Protein AF-A0A3P8KY36-F1 (afdb_monomer)

Nearest PDB structures (foldseek):
  1on0-assembly1_B  TM=7.786E-01  e=3.528E-02  Bacillus subtilis
  3tet-assembly2_B  TM=7.041E-01  e=7.217E+00  Bacillus cereus ATCC 14579

Solvent-accessible surface area (backbone atoms only — not comparable to full-atom values): 3763 Å² total; per-residue (Å²): 131,89,56,74,42,78,43,43,66,70,56,40,54,52,46,48,69,63,46,41,64,58,50,11,50,54,42,15,71,75,68,72,40,53,66,71,57,14,39,53,48,39,54,47,55,48,44,71,75,29,78,53,53,46,68,28,85,90,56,66,39,74,66,84,133

pLDDT: mean 89.71, std 12.41, range [49.31, 98.69]

Sequence (65 aa):
MMIFRPMQEADYAAWLAYFIPDYAVEIADNYGLSAPAARAQAQQEITESLPEGAGTPGQVFTLPD

Organism: Raoultella terrigena (NCBI:txid577)

Structure (mmCIF, N/CA/C/O backbone):
data_AF-A0A3P8KY36-F1
#
_entry.id   AF-A0A3P8KY36-F1
#
loop_
_atom_site.group_PDB
_atom_site.id
_atom_site.type_symbol
_atom_site.label_atom_id
_atom_site.label_alt_id
_atom_site.label_comp_id
_atom_site.label_asym_id
_atom_site.label_entity_id
_atom_site.label_seq_id
_atom_site.pdbx_PDB_ins_code
_atom_site.Cartn_x
_atom_site.Cartn_y
_atom_site.Cartn_z
_atom_site.occupancy
_atom_site.B_iso_or_equiv
_atom_site.auth_seq_id
_atom_site.auth_comp_id
_atom_site.auth_asym_id
_atom_site.auth_atom_id
_atom_site.pdbx_PDB_model_num
ATOM 1 N N . MET A 1 1 ? 3.109 -19.389 -22.091 1.00 69.75 1 MET A N 1
ATOM 2 C CA . MET A 1 1 ? 4.486 -19.168 -21.581 1.00 69.75 1 MET A CA 1
ATOM 3 C C . MET A 1 1 ? 4.415 -17.860 -20.826 1.00 69.75 1 MET A C 1
ATOM 5 O O . MET A 1 1 ? 4.100 -16.875 -21.470 1.00 69.75 1 MET A O 1
ATOM 9 N N . MET A 1 2 ? 4.629 -17.833 -19.509 1.00 73.38 2 MET A N 1
ATOM 10 C CA . MET A 1 2 ? 4.580 -16.562 -18.775 1.00 73.38 2 MET A CA 1
ATOM 11 C C . MET A 1 2 ? 5.819 -15.727 -19.095 1.00 73.38 2 MET A C 1
ATOM 13 O O . MET A 1 2 ? 6.945 -16.194 -18.929 1.00 73.38 2 MET A O 1
ATOM 17 N N . ILE A 1 3 ? 5.598 -14.502 -19.569 1.00 7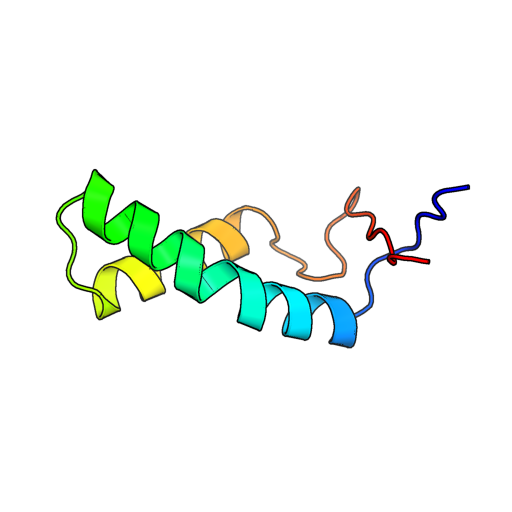4.75 3 ILE A N 1
ATOM 18 C CA . ILE A 1 3 ? 6.656 -13.527 -19.828 1.00 74.75 3 ILE A CA 1
ATOM 19 C C . ILE A 1 3 ? 6.701 -12.564 -18.645 1.00 74.75 3 ILE A C 1
ATOM 21 O O . ILE A 1 3 ? 5.693 -11.959 -18.283 1.00 74.75 3 ILE A O 1
ATOM 25 N N . PHE A 1 4 ? 7.888 -12.417 -18.068 1.00 79.56 4 PHE A N 1
ATOM 26 C CA . PHE A 1 4 ? 8.166 -11.454 -17.014 1.00 79.56 4 PHE A CA 1
ATOM 27 C C . PHE A 1 4 ? 8.881 -10.256 -17.622 1.00 79.56 4 PHE A C 1
ATOM 29 O O . PHE A 1 4 ? 9.886 -10.418 -18.319 1.00 79.56 4 PHE A O 1
ATOM 36 N N . ARG A 1 5 ? 8.377 -9.055 -17.349 1.00 82.38 5 ARG A N 1
ATOM 37 C CA . ARG A 1 5 ? 9.044 -7.809 -17.736 1.00 82.38 5 ARG A CA 1
ATOM 38 C C . ARG A 1 5 ? 9.263 -6.914 -16.518 1.00 82.38 5 ARG A C 1
ATOM 40 O O . ARG A 1 5 ? 8.509 -7.033 -15.546 1.00 82.38 5 ARG A O 1
ATOM 47 N N . PRO A 1 6 ? 10.247 -5.998 -16.573 1.00 83.25 6 PRO A N 1
ATOM 48 C CA . PRO A 1 6 ? 10.332 -4.912 -15.609 1.00 83.25 6 PRO A CA 1
ATOM 49 C C . PRO A 1 6 ? 9.001 -4.162 -15.545 1.00 83.25 6 PRO A 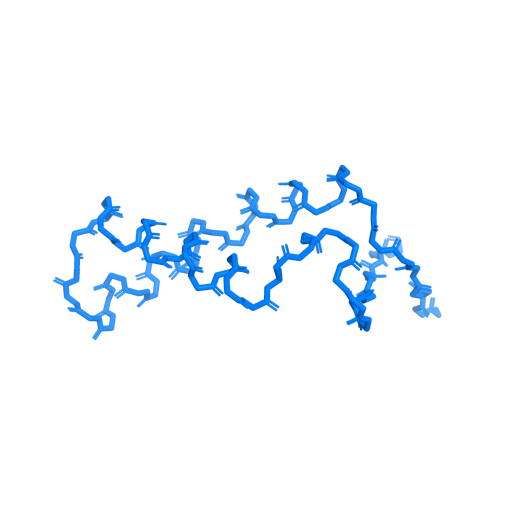C 1
ATOM 51 O O . PRO A 1 6 ? 8.422 -3.823 -16.587 1.00 83.25 6 PRO A O 1
ATOM 54 N N . MET A 1 7 ? 8.525 -3.934 -14.325 1.00 86.44 7 MET A N 1
ATOM 55 C CA . MET A 1 7 ? 7.300 -3.188 -14.074 1.00 86.44 7 MET A CA 1
ATOM 56 C C . MET A 1 7 ? 7.447 -1.758 -14.601 1.00 86.44 7 MET A C 1
ATOM 58 O O . MET A 1 7 ? 8.482 -1.122 -14.421 1.00 86.44 7 MET A O 1
ATOM 62 N N . GLN A 1 8 ? 6.421 -1.262 -15.288 1.00 89.75 8 GLN A N 1
ATOM 63 C CA . GLN A 1 8 ? 6.364 0.135 -15.715 1.00 89.75 8 GLN A CA 1
ATOM 64 C C . GLN A 1 8 ? 5.573 0.955 -14.698 1.00 89.75 8 GLN A C 1
ATOM 66 O O . GLN A 1 8 ? 4.687 0.423 -14.035 1.00 89.75 8 GLN A O 1
ATOM 71 N N . GLU A 1 9 ? 5.817 2.263 -14.632 1.00 91.19 9 GLU A N 1
ATOM 72 C CA . GLU A 1 9 ? 5.096 3.172 -13.723 1.00 91.19 9 GLU A CA 1
ATOM 73 C C . GLU A 1 9 ? 3.569 3.080 -13.866 1.00 91.19 9 GLU A C 1
ATOM 75 O O . GLU A 1 9 ? 2.837 3.081 -12.879 1.00 91.19 9 GLU A O 1
ATOM 80 N N . ALA A 1 10 ? 3.072 2.937 -15.098 1.00 90.94 10 ALA A N 1
ATOM 81 C CA . ALA A 1 10 ? 1.643 2.773 -15.351 1.00 90.94 10 ALA A CA 1
ATOM 82 C C . ALA A 1 10 ? 1.094 1.446 -14.794 1.00 90.94 10 ALA A C 1
ATOM 84 O O . ALA A 1 10 ? -0.000 1.428 -14.231 1.00 90.94 10 ALA A O 1
ATOM 85 N N . ASP A 1 11 ? 1.860 0.357 -14.915 1.00 89.81 11 ASP A N 1
ATOM 86 C CA . ASP A 1 11 ? 1.478 -0.949 -14.368 1.00 89.81 11 ASP A CA 1
ATOM 87 C C . ASP A 1 11 ? 1.511 -0.918 -12.837 1.00 89.81 11 ASP A C 1
ATOM 89 O O . ASP A 1 11 ? 0.615 -1.452 -12.191 1.00 89.81 11 ASP A O 1
ATOM 93 N N . TYR A 1 12 ? 2.510 -0.248 -12.256 1.00 91.88 12 TYR A N 1
ATOM 94 C CA . TYR A 1 12 ? 2.633 -0.068 -10.812 1.00 91.88 12 TYR A CA 1
ATOM 95 C C . TYR A 1 12 ? 1.456 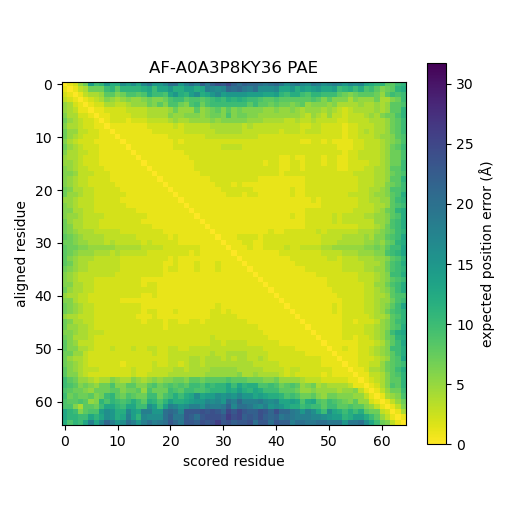0.723 -10.242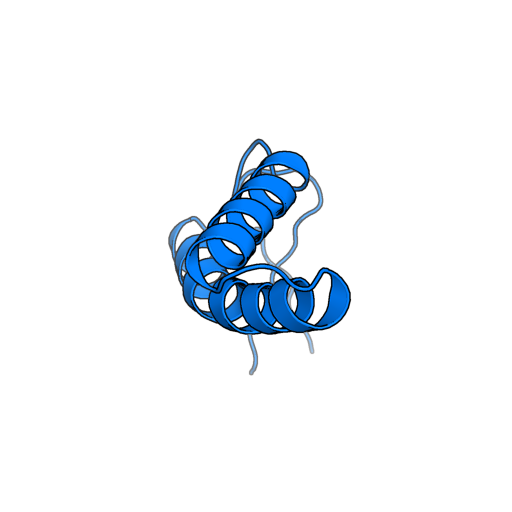 1.00 91.88 12 TYR A C 1
ATOM 97 O O . TYR A 1 12 ? 0.824 0.289 -9.283 1.00 91.88 12 TYR A O 1
ATOM 105 N N . ALA A 1 13 ? 1.095 1.844 -10.871 1.00 93.38 13 ALA A N 1
ATOM 106 C 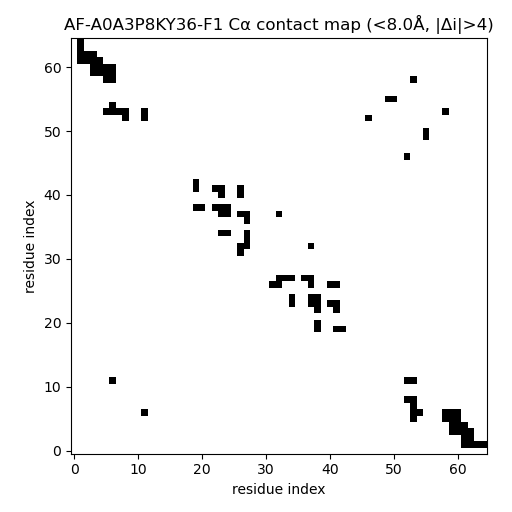CA . ALA A 1 13 ? -0.055 2.641 -10.457 1.00 93.38 13 ALA A CA 1
ATOM 107 C C . ALA A 1 13 ? -1.374 1.852 -10.551 1.00 93.38 13 ALA A C 1
ATOM 109 O O . ALA A 1 13 ? -2.200 1.919 -9.638 1.00 93.38 13 ALA A O 1
ATOM 110 N N . ALA A 1 14 ? -1.564 1.078 -11.625 1.00 93.06 14 ALA A N 1
ATOM 111 C CA . ALA A 1 14 ? -2.731 0.213 -11.780 1.00 93.06 14 ALA A CA 1
ATOM 112 C C . ALA A 1 14 ? -2.759 -0.903 -10.722 1.00 93.06 14 ALA A C 1
ATOM 114 O O . ALA A 1 14 ? -3.807 -1.173 -10.134 1.00 93.06 14 ALA A O 1
ATOM 115 N N . TRP A 1 15 ? -1.603 -1.504 -10.436 1.00 93.00 15 TRP A N 1
ATOM 116 C CA . TRP A 1 15 ? -1.457 -2.510 -9.393 1.00 93.00 15 TRP A CA 1
ATOM 117 C C . TRP A 1 15 ? -1.771 -1.945 -8.005 1.00 93.00 15 TRP A C 1
ATOM 119 O O . TRP A 1 15 ? -2.547 -2.561 -7.285 1.00 93.00 15 TRP A O 1
ATOM 129 N N . LEU A 1 16 ? -1.273 -0.756 -7.646 1.00 95.56 16 LEU A N 1
ATOM 130 C CA . LEU A 1 16 ? -1.606 -0.104 -6.371 1.00 95.56 16 LEU A CA 1
ATOM 131 C C . LEU A 1 16 ? -3.110 0.160 -6.239 1.00 95.56 16 LEU A C 1
ATOM 133 O O . LEU A 1 16 ? -3.687 -0.075 -5.178 1.00 95.56 16 LEU A O 1
ATOM 137 N N . ALA A 1 17 ? -3.750 0.634 -7.312 1.00 96.50 17 ALA A N 1
ATOM 138 C CA . ALA A 1 17 ? -5.185 0.908 -7.324 1.00 96.50 17 ALA A CA 1
ATOM 139 C C . ALA A 1 17 ? -6.031 -0.360 -7.127 1.00 96.50 17 ALA A C 1
ATOM 141 O O . ALA A 1 17 ? -7.099 -0.282 -6.522 1.00 96.50 17 ALA A O 1
ATOM 142 N N . TYR A 1 18 ? -5.545 -1.502 -7.616 1.00 95.12 18 TYR A N 1
ATOM 143 C CA . TYR A 1 18 ? -6.152 -2.814 -7.409 1.00 95.12 18 TYR A CA 1
ATOM 144 C C . TYR A 1 18 ? -5.852 -3.385 -6.013 1.00 95.12 18 TYR A C 1
ATOM 146 O O . TYR A 1 18 ? -6.757 -3.850 -5.333 1.00 95.12 18 TYR A O 1
ATOM 154 N N . PHE A 1 19 ? -4.595 -3.326 -5.572 1.00 95.56 19 PHE A N 1
ATOM 155 C CA . PHE A 1 19 ? -4.105 -4.045 -4.397 1.00 95.56 19 PHE A CA 1
ATOM 156 C C . PHE A 1 19 ? -4.428 -3.346 -3.069 1.00 95.56 19 PHE A C 1
ATOM 158 O O . PHE A 1 19 ? -4.860 -3.993 -2.117 1.00 95.56 19 PHE A O 1
ATOM 165 N N . ILE A 1 20 ? -4.232 -2.023 -2.984 1.00 97.69 20 ILE A N 1
ATOM 166 C CA . ILE A 1 20 ? -4.372 -1.279 -1.720 1.00 97.69 20 ILE A CA 1
ATOM 167 C C . ILE A 1 20 ? -5.774 -1.396 -1.103 1.00 97.69 20 ILE A C 1
ATOM 169 O O . ILE A 1 20 ? -5.844 -1.541 0.117 1.00 97.69 20 ILE A O 1
ATOM 173 N N . PRO A 1 21 ? -6.888 -1.293 -1.858 1.00 98.12 21 PRO A N 1
ATOM 174 C CA . PRO A 1 21 ? -8.219 -1.391 -1.266 1.00 98.12 21 PRO A CA 1
ATOM 175 C C . PRO A 1 21 ? -8.450 -2.717 -0.539 1.00 98.12 21 PRO A C 1
ATOM 177 O O . PRO A 1 21 ? -8.890 -2.694 0.609 1.00 98.12 21 PRO A O 1
ATOM 180 N N . ASP A 1 22 ? -8.104 -3.835 -1.173 1.00 98.06 22 ASP A N 1
ATOM 181 C CA . ASP A 1 22 ? -8.318 -5.170 -0.611 1.00 98.06 22 ASP A CA 1
ATOM 182 C C . ASP A 1 22 ? -7.377 -5.416 0.571 1.00 98.06 22 ASP A C 1
ATOM 184 O O . ASP A 1 22 ? -7.814 -5.856 1.634 1.00 98.06 22 ASP A O 1
ATOM 188 N N . TYR A 1 23 ? -6.111 -5.008 0.452 1.00 98.25 23 TYR A N 1
ATOM 189 C CA . TYR A 1 23 ? -5.160 -5.132 1.553 1.00 98.25 23 TYR A CA 1
ATOM 190 C C . TYR A 1 23 ? -5.553 -4.282 2.774 1.00 98.25 23 TYR A C 1
ATOM 192 O O . TYR A 1 23 ? -5.414 -4.704 3.921 1.00 98.25 23 TYR A O 1
ATOM 200 N N . ALA A 1 24 ? -6.118 -3.092 2.548 1.00 98.62 24 ALA A N 1
ATOM 201 C CA . ALA A 1 24 ? -6.634 -2.253 3.624 1.00 98.62 24 ALA A CA 1
ATOM 202 C C . ALA A 1 24 ? -7.833 -2.890 4.348 1.00 98.62 24 ALA A C 1
ATOM 204 O O . ALA A 1 24 ? -7.995 -2.662 5.547 1.00 98.62 24 ALA A O 1
ATOM 205 N N . VAL A 1 25 ? -8.666 -3.680 3.659 1.00 98.56 25 VAL A N 1
ATOM 206 C CA . VAL A 1 25 ? -9.739 -4.451 4.311 1.00 98.56 25 VAL A CA 1
ATOM 207 C C . VAL A 1 25 ? -9.134 -5.501 5.239 1.00 98.56 25 VAL A C 1
ATOM 209 O O . VAL A 1 25 ? -9.505 -5.553 6.409 1.00 98.56 25 VAL A O 1
ATOM 212 N N . GLU A 1 26 ? -8.137 -6.255 4.770 1.00 98.38 26 GLU A N 1
ATOM 213 C CA . GLU A 1 26 ? -7.448 -7.251 5.600 1.00 98.38 26 GLU A CA 1
ATOM 214 C C . GLU A 1 26 ? -6.786 -6.621 6.837 1.00 98.38 26 GLU A C 1
ATOM 216 O O . GLU A 1 26 ? -6.892 -7.150 7.945 1.00 98.38 26 GLU A O 1
ATOM 221 N N . ILE A 1 27 ? -6.141 -5.460 6.681 1.00 98.50 27 ILE A N 1
ATOM 222 C CA . ILE A 1 27 ? -5.551 -4.715 7.803 1.00 98.50 27 ILE A CA 1
ATOM 223 C C . ILE A 1 27 ? -6.633 -4.260 8.793 1.00 98.50 27 ILE A C 1
ATOM 225 O O . ILE A 1 27 ? -6.444 -4.377 10.007 1.00 98.50 27 ILE A O 1
ATOM 229 N N . ALA A 1 28 ? -7.764 -3.739 8.309 1.00 98.62 28 ALA A N 1
ATOM 230 C CA . ALA A 1 28 ? -8.856 -3.304 9.176 1.00 98.62 28 ALA A CA 1
ATOM 231 C C . ALA A 1 28 ? -9.402 -4.470 10.012 1.00 98.62 28 ALA A C 1
ATOM 233 O O . ALA A 1 28 ? -9.541 -4.331 11.231 1.00 98.62 28 ALA A O 1
ATOM 234 N N . ASP A 1 29 ? -9.630 -5.618 9.374 1.00 98.25 29 ASP A N 1
ATOM 235 C CA . ASP A 1 29 ? -10.169 -6.818 10.014 1.00 98.25 29 ASP A CA 1
ATOM 236 C C . ASP A 1 29 ? -9.188 -7.419 11.033 1.00 98.25 29 ASP A C 1
ATOM 238 O O . ASP A 1 29 ? -9.588 -7.797 12.136 1.00 98.25 29 ASP A O 1
ATOM 242 N N . ASN A 1 30 ? -7.892 -7.457 10.708 1.00 97.94 30 ASN A N 1
ATOM 243 C CA . ASN A 1 30 ? -6.873 -8.075 11.563 1.00 97.94 30 ASN A CA 1
ATOM 244 C C . ASN A 1 30 ? -6.459 -7.201 12.755 1.00 97.94 30 ASN A C 1
ATOM 246 O O . ASN A 1 30 ? -6.171 -7.724 13.834 1.00 97.94 30 ASN A O 1
ATOM 250 N N . TYR A 1 31 ? -6.410 -5.880 12.573 1.00 97.12 31 TYR A N 1
ATOM 251 C CA . TYR A 1 31 ? -5.903 -4.947 13.585 1.00 97.12 31 TYR A CA 1
ATOM 252 C C . TYR A 1 31 ? -7.002 -4.102 14.247 1.00 97.12 31 TYR A C 1
ATOM 254 O O . TYR A 1 31 ? -6.705 -3.291 15.126 1.00 97.12 31 TYR A O 1
ATOM 262 N N . GLY A 1 32 ? -8.269 -4.275 13.853 1.00 97.56 32 GLY A N 1
ATOM 263 C CA . GLY A 1 32 ? -9.398 -3.502 14.383 1.00 97.56 32 GLY A CA 1
ATOM 264 C C . GLY A 1 32 ? -9.320 -2.012 14.040 1.00 97.56 32 GLY A C 1
ATOM 265 O O . GLY A 1 32 ? -9.792 -1.166 14.805 1.00 97.56 32 GLY A O 1
ATOM 266 N N . LEU A 1 33 ? -8.676 -1.673 12.920 1.00 98.19 33 LEU A N 1
ATOM 267 C CA . LEU A 1 33 ? -8.473 -0.292 12.494 1.00 98.19 33 LEU A CA 1
ATOM 268 C C . LEU A 1 33 ? -9.693 0.257 11.754 1.00 98.19 33 LEU A C 1
ATOM 270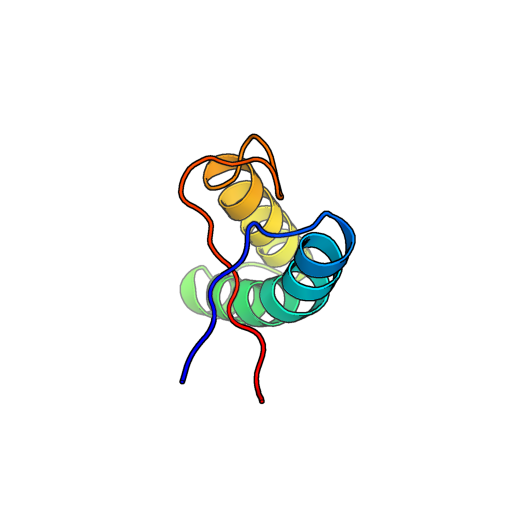 O O . LEU A 1 33 ? -10.442 -0.461 11.096 1.00 98.19 33 LEU A O 1
ATOM 274 N N . SER A 1 34 ? -9.867 1.579 11.812 1.00 98.38 34 SER A N 1
ATOM 275 C CA . SER A 1 34 ? -10.823 2.250 10.928 1.00 98.38 34 SER A CA 1
ATOM 276 C C . SER A 1 34 ? -10.359 2.156 9.472 1.00 98.38 34 SER A C 1
ATOM 278 O O . SER A 1 34 ? -9.158 2.160 9.205 1.00 98.38 34 SER A O 1
ATOM 280 N N . ALA A 1 35 ? -11.294 2.151 8.518 1.00 97.69 35 ALA A N 1
ATOM 281 C CA . ALA A 1 35 ? -10.956 2.065 7.095 1.00 97.69 35 ALA A CA 1
ATOM 282 C C . ALA A 1 35 ? -9.935 3.132 6.623 1.00 97.69 35 ALA A C 1
ATOM 284 O O . ALA A 1 35 ? -9.002 2.774 5.902 1.00 97.69 35 ALA A O 1
ATOM 285 N N . PRO A 1 36 ? -10.014 4.416 7.041 1.00 98.12 36 PRO A N 1
ATOM 286 C CA . PRO A 1 36 ? -8.981 5.396 6.698 1.00 98.12 36 PRO A CA 1
ATOM 287 C C . PRO A 1 36 ? -7.603 5.070 7.289 1.00 98.12 36 PRO A C 1
ATOM 289 O O . PRO A 1 36 ? -6.597 5.253 6.608 1.00 98.12 36 PRO A O 1
ATOM 292 N N . ALA A 1 37 ? -7.549 4.575 8.531 1.00 98.44 37 ALA A N 1
ATOM 293 C CA . ALA A 1 37 ? -6.294 4.202 9.182 1.00 98.44 37 ALA A CA 1
ATOM 294 C C . ALA A 1 37 ? -5.664 2.968 8.521 1.00 98.44 37 ALA A C 1
ATOM 296 O O . ALA A 1 37 ? -4.476 2.981 8.210 1.00 98.44 37 ALA A O 1
ATOM 297 N N . ALA A 1 38 ? -6.470 1.948 8.222 1.00 98.69 38 ALA A N 1
ATOM 298 C CA . ALA A 1 38 ? -6.016 0.750 7.531 1.00 98.69 38 ALA A CA 1
ATOM 299 C C . ALA A 1 38 ? -5.500 1.059 6.117 1.00 98.69 38 ALA A C 1
ATOM 301 O O . ALA A 1 38 ? -4.461 0.549 5.709 1.00 98.69 38 ALA A O 1
ATOM 302 N N . ARG A 1 39 ? -6.162 1.972 5.391 1.00 98.38 39 ARG A N 1
ATOM 303 C CA . ARG A 1 39 ? -5.689 2.431 4.076 1.00 98.38 39 ARG A CA 1
ATOM 304 C C . ARG A 1 39 ? -4.365 3.189 4.160 1.00 98.38 39 ARG A C 1
ATOM 306 O O . ARG A 1 39 ? -3.513 3.011 3.294 1.00 98.38 39 ARG A O 1
ATOM 313 N N . ALA A 1 40 ? -4.194 4.036 5.175 1.00 98.44 40 ALA A N 1
ATOM 314 C CA . ALA A 1 40 ? -2.933 4.739 5.395 1.00 98.44 40 ALA A CA 1
ATOM 315 C C . ALA A 1 40 ? -1.794 3.755 5.705 1.00 98.44 40 ALA A C 1
ATOM 317 O O . ALA A 1 40 ? -0.713 3.881 5.135 1.00 98.44 40 ALA A O 1
ATOM 318 N N . GLN A 1 41 ? -2.063 2.743 6.534 1.00 98.50 41 GLN A N 1
ATOM 319 C CA . GLN A 1 41 ? -1.095 1.699 6.852 1.00 98.50 41 GLN A CA 1
ATOM 320 C C . GLN A 1 41 ? -0.750 0.837 5.628 1.00 98.50 41 GLN A C 1
ATOM 322 O O . GLN A 1 41 ? 0.428 0.657 5.342 1.00 98.50 41 GLN A O 1
ATOM 327 N N . ALA A 1 42 ? -1.741 0.399 4.843 1.00 98.38 42 ALA A N 1
ATOM 328 C CA . ALA A 1 42 ? -1.51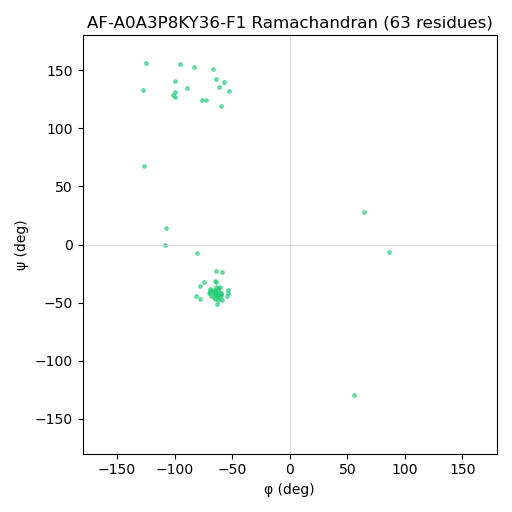2 -0.333 3.593 1.00 98.38 42 ALA A CA 1
ATOM 329 C C . ALA A 1 42 ? -0.578 0.439 2.647 1.00 98.38 42 ALA A C 1
ATOM 331 O O . ALA A 1 42 ? 0.356 -0.122 2.077 1.00 98.38 42 ALA A O 1
ATOM 332 N N . GLN A 1 43 ? -0.804 1.749 2.501 1.00 97.88 43 GLN A N 1
ATOM 333 C CA . GLN A 1 43 ? 0.047 2.601 1.675 1.00 97.88 43 GLN A CA 1
ATOM 334 C C . GLN A 1 43 ? 1.473 2.696 2.231 1.00 97.88 43 GLN A C 1
ATOM 336 O O . GLN A 1 43 ? 2.424 2.642 1.452 1.00 97.88 43 GLN A O 1
ATOM 341 N N . GLN A 1 44 ? 1.615 2.836 3.551 1.00 98.06 44 GLN A N 1
ATOM 342 C CA . GLN A 1 44 ? 2.911 2.919 4.217 1.00 98.06 44 GLN A CA 1
ATOM 343 C C . GLN A 1 44 ? 3.718 1.629 4.039 1.00 98.06 44 GLN A C 1
ATOM 345 O O . GLN A 1 44 ? 4.860 1.694 3.594 1.00 98.06 44 GLN A O 1
ATOM 350 N N . GLU A 1 45 ? 3.128 0.470 4.327 1.00 97.69 45 GLU A N 1
ATOM 351 C CA . GLU A 1 45 ? 3.813 -0.824 4.231 1.00 97.69 45 GLU A CA 1
ATOM 352 C C . GLU A 1 45 ? 4.298 -1.114 2.804 1.00 97.69 45 GLU A C 1
ATOM 354 O O . GLU A 1 45 ? 5.396 -1.640 2.601 1.00 97.69 45 GLU A O 1
ATOM 359 N N . ILE A 1 46 ? 3.517 -0.713 1.796 1.00 95.75 46 ILE A N 1
ATOM 360 C CA . ILE A 1 46 ? 3.921 -0.837 0.394 1.00 95.75 46 ILE A CA 1
ATOM 361 C C . ILE A 1 46 ? 5.058 0.127 0.058 1.00 95.75 46 ILE A C 1
ATOM 363 O O . ILE A 1 46 ? 6.004 -0.279 -0.610 1.00 95.75 46 ILE A O 1
ATOM 367 N N . THR A 1 47 ? 5.024 1.371 0.542 1.00 95.19 47 THR A N 1
ATOM 368 C CA . THR A 1 47 ? 6.139 2.316 0.372 1.00 95.19 47 THR A CA 1
ATOM 369 C C . THR A 1 47 ? 7.421 1.825 1.050 1.00 95.19 47 THR A C 1
ATOM 371 O O . THR A 1 47 ? 8.502 1.999 0.496 1.00 95.19 47 THR A O 1
ATOM 374 N N . GLU A 1 48 ? 7.321 1.181 2.213 1.00 95.88 48 GLU A N 1
ATOM 375 C CA . GLU A 1 48 ? 8.469 0.586 2.909 1.00 95.88 48 GLU A CA 1
ATOM 376 C C . GLU A 1 48 ? 9.021 -0.641 2.168 1.00 95.88 48 GLU A C 1
ATOM 378 O O . GLU A 1 48 ? 10.236 -0.818 2.078 1.00 95.88 48 GLU A O 1
ATOM 383 N N . SER A 1 49 ? 8.138 -1.461 1.592 1.00 92.94 49 SER A N 1
ATOM 384 C CA . SER A 1 49 ? 8.517 -2.652 0.821 1.00 92.94 49 SER A CA 1
ATOM 385 C C . SER A 1 49 ? 9.071 -2.315 -0.567 1.00 92.94 49 SER A C 1
ATOM 387 O O . SER A 1 49 ? 9.925 -3.036 -1.083 1.00 92.94 49 SER A O 1
ATOM 389 N N . LEU A 1 50 ? 8.580 -1.231 -1.177 1.00 93.81 50 LEU A N 1
ATOM 390 C CA . LEU A 1 50 ? 8.888 -0.783 -2.538 1.00 93.81 50 LEU A CA 1
ATOM 391 C C . LEU A 1 50 ? 9.352 0.685 -2.530 1.00 93.81 50 LEU A C 1
ATOM 393 O O . LEU A 1 50 ? 8.656 1.562 -3.058 1.00 93.81 50 LEU A O 1
ATOM 397 N N . PRO A 1 51 ? 10.527 0.977 -1.943 1.00 93.88 51 PRO A N 1
ATOM 398 C CA . PRO A 1 51 ? 10.995 2.348 -1.739 1.00 93.88 51 PRO A CA 1
ATOM 399 C C . PRO A 1 51 ? 11.249 3.110 -3.047 1.00 93.88 51 PRO A C 1
ATOM 401 O O . PRO A 1 51 ? 11.211 4.339 -3.055 1.00 93.88 51 PRO A O 1
ATOM 404 N N . GLU A 1 52 ? 11.476 2.400 -4.156 1.00 94.25 52 GLU A N 1
ATOM 405 C CA . GLU A 1 52 ? 11.680 2.977 -5.493 1.00 94.25 52 GLU A CA 1
ATOM 406 C C . GLU A 1 52 ? 10.466 2.753 -6.416 1.00 94.25 52 GLU A C 1
ATOM 408 O O . GLU A 1 52 ? 10.563 2.910 -7.633 1.00 94.25 52 GLU A O 1
ATOM 413 N N . GLY A 1 53 ? 9.312 2.354 -5.863 1.00 92.50 53 GLY A N 1
ATOM 414 C CA . GLY A 1 53 ? 8.107 2.056 -6.640 1.00 92.50 53 GLY A CA 1
ATOM 415 C C . GLY A 1 53 ? 8.362 0.998 -7.716 1.00 92.50 53 GLY A C 1
ATOM 416 O O . GLY A 1 53 ? 8.955 -0.045 -7.421 1.00 92.50 53 GLY A O 1
ATOM 417 N N . ALA A 1 54 ? 7.970 1.285 -8.964 1.00 91.62 54 ALA A N 1
ATOM 418 C CA . ALA A 1 54 ? 8.205 0.411 -10.119 1.00 91.62 54 ALA A CA 1
ATOM 419 C C . ALA A 1 54 ? 9.700 0.122 -10.371 1.00 91.62 54 ALA A C 1
ATOM 421 O O . ALA A 1 54 ? 10.039 -0.899 -10.969 1.00 91.62 54 ALA A O 1
ATOM 422 N N . GLY A 1 55 ? 10.588 1.009 -9.906 1.00 90.81 55 GLY A N 1
ATOM 423 C CA . GLY A 1 55 ? 12.040 0.875 -10.006 1.00 90.81 55 GLY A CA 1
ATOM 424 C C . GLY A 1 55 ? 12.674 -0.032 -8.950 1.00 90.81 55 GLY A C 1
ATOM 425 O O . GLY A 1 55 ? 13.865 -0.316 -9.055 1.00 90.81 55 GLY A O 1
ATOM 426 N N . THR A 1 56 ? 11.911 -0.509 -7.956 1.00 90.69 56 THR A N 1
ATOM 427 C CA . THR A 1 56 ? 12.453 -1.341 -6.869 1.00 90.69 56 THR A CA 1
ATOM 428 C C . THR A 1 56 ? 13.086 -2.619 -7.442 1.00 90.69 56 THR A C 1
ATOM 430 O O . THR A 1 56 ? 12.383 -3.415 -8.078 1.00 90.69 56 THR A O 1
ATOM 433 N N . PRO A 1 57 ? 14.398 -2.861 -7.234 1.00 84.44 57 PRO A N 1
ATOM 434 C CA . PRO A 1 57 ? 15.088 -3.997 -7.838 1.00 84.44 57 PRO A CA 1
ATOM 435 C C . PRO A 1 57 ? 14.454 -5.350 -7.490 1.00 84.44 57 PRO A C 1
ATOM 437 O O . PRO A 1 57 ? 14.068 -5.603 -6.352 1.00 84.44 57 PRO A O 1
ATOM 440 N N . GLY A 1 58 ? 14.390 -6.251 -8.474 1.00 77.56 58 GLY A N 1
ATOM 441 C CA . GLY A 1 58 ? 13.853 -7.606 -8.295 1.00 77.56 58 GLY A CA 1
ATOM 442 C C . GLY A 1 58 ? 12.337 -7.733 -8.470 1.00 77.56 58 GLY A C 1
ATOM 443 O O . GLY A 1 58 ? 11.840 -8.857 -8.517 1.00 77.56 58 GLY A O 1
ATOM 444 N N . GLN A 1 59 ? 11.609 -6.624 -8.637 1.00 73.00 59 GLN A N 1
ATOM 445 C CA . GLN A 1 59 ? 10.192 -6.661 -8.996 1.00 73.00 59 GLN A CA 1
ATOM 446 C C . GLN A 1 59 ? 10.014 -6.992 -10.481 1.00 73.00 59 GLN A C 1
ATOM 448 O O . GLN A 1 59 ? 10.539 -6.315 -11.367 1.00 73.00 59 GLN A O 1
ATOM 453 N N . VAL A 1 60 ? 9.249 -8.046 -10.756 1.00 68.19 60 VAL A N 1
ATOM 454 C CA . VAL A 1 60 ? 8.888 -8.464 -12.112 1.00 68.19 60 VAL A CA 1
ATOM 455 C C . VAL A 1 60 ? 7.379 -8.614 -12.211 1.00 68.19 60 VAL A C 1
ATOM 457 O O . VAL A 1 60 ? 6.749 -9.215 -11.345 1.00 68.19 60 VAL A O 1
ATOM 460 N N . PHE A 1 61 ? 6.788 -8.064 -13.270 1.00 68.94 61 PHE A N 1
ATOM 461 C CA . PHE A 1 61 ? 5.349 -8.149 -13.495 1.00 68.94 61 PHE A CA 1
ATOM 462 C C . PHE A 1 61 ? 5.033 -9.251 -14.504 1.00 68.94 61 PHE A C 1
ATOM 464 O O . PHE A 1 61 ? 5.750 -9.412 -15.499 1.00 68.94 61 PHE A O 1
ATOM 471 N N . THR A 1 62 ? 3.954 -9.993 -14.252 1.00 60.75 62 THR A N 1
ATOM 472 C CA . THR A 1 62 ? 3.376 -10.935 -15.217 1.00 60.75 62 THR A CA 1
ATOM 473 C C . THR A 1 62 ? 2.182 -10.277 -15.884 1.00 60.75 62 THR A C 1
ATOM 475 O O . THR A 1 62 ? 1.327 -9.709 -15.211 1.00 60.75 62 THR A O 1
ATOM 478 N N . LEU A 1 63 ? 2.123 -10.326 -17.212 1.00 51.06 63 LEU A N 1
ATOM 479 C CA . LEU A 1 63 ? 0.894 -10.008 -17.934 1.00 51.06 63 LEU A CA 1
ATOM 480 C C . LEU A 1 63 ? 0.081 -11.305 -18.071 1.00 51.06 63 LEU A C 1
ATOM 482 O O . LEU A 1 63 ? 0.683 -12.336 -18.393 1.00 51.06 63 LEU A O 1
ATOM 486 N N . PRO A 1 64 ? -1.241 -11.299 -17.822 1.00 52.75 64 PRO A N 1
ATOM 487 C CA . PRO A 1 64 ? -2.091 -12.378 -18.308 1.00 52.75 64 PRO A CA 1
ATOM 488 C C . PRO A 1 64 ? -2.089 -12.367 -19.847 1.00 52.75 64 PRO A C 1
ATOM 490 O O . PRO A 1 64 ? -2.021 -11.290 -20.444 1.00 52.75 64 PRO A O 1
ATOM 493 N N . ASP A 1 65 ? -2.099 -13.562 -20.450 1.00 49.31 65 ASP A N 1
ATOM 494 C CA . ASP A 1 65 ? -2.169 -13.770 -21.910 1.00 49.31 65 ASP A CA 1
ATOM 495 C C . ASP A 1 65 ? -3.380 -13.056 -22.548 1.00 49.31 65 ASP A C 1
ATOM 497 O O . ASP A 1 65 ? -4.466 -13.033 -21.916 1.00 49.31 65 ASP A O 1
#

Secondary structure (DSSP, 8-state):
-PPEEEPPHHHHHHHHHHHHHHHHHHHHHHHT--HHHHHHHHHHHHHHH-TTGGGSTT-EEEPP-

Foldseek 3Di:
DWDWDQFDPVNLVVCCVVPLQVQLVVQCVVVVDDSVVSSVVSVVVVCVVQVPGSPRPPDIDTDDD

Radius of gyration: 13.49 Å; Cα contacts (8 Å, |Δi|>4): 57; chains: 1; bounding box: 26×25×36 Å

Mean predicted aligned error: 4.42 Å

=== Feature glossary ===
A reading guide for the features in this record.

Start from the sequence.

  · Sequence gives the chain of amino acids in standard one-letter code (A=alanine, C=cysteine, …, Y=tyrosine), read N→C. It is the only feature that is directly encoded by the gene; all structural features are derived from the folded form of this sequence.

Fold it, and you get atomic coordinates and the backbone conformation that goes with them.

  · Structure coordinates are given as an mmCIF _atom_site loop: one row per atom with element, residue name, chain id, sequence number, and x/y/z position in Å. Only the four main-chain atoms per residue are included here; side chains are omitted to keep the record compact.

  · Backbone dihedral angles. Every residue except chain termini has a φ (preceding-C → N → Cα → C) and a ψ (N → Cα → C → next-N). They are reported in degrees following the IUPAC sign convention. Secondary structure is essentially a statement about which (φ, ψ) basin each residue occupies.

  · Eight-state secondary structure (DSSP): H is the canonical α-helix, G the tighter 3₁₀-helix, I the wider π-helix; E/B are β-structure, T and S are turns and bends, and '-' is everything else. DSSP derives these from the pattern of main-chain N–H···O=C hydrogen bonds, not from the sequence.

  · SS3 is a coarse helix/strand/coil call (letters a/b/c) made by the P-SEA algorithm from inter-Cα distances and dihedrals. It is less detailed than DSSP but needs only Cα positions.

Summarize the fold with a handful of shape descriptors and a per-residue structural alphabet.

  · Radius of gyration (Rg) is the root-mean-square distance of Cα atoms from their centroid — a single number for overall size and compactness. A globular domain of N residues has Rg ≈ 2.2·N^0.38 Å; an extended or disordered chain has a much larger Rg. The Cα contact count is the number of residue pairs whose Cα atoms are within 8 Å and are more than four positions apart in sequence — a standard proxy for tertiary packing density. The bounding box is the smallest axis-aligned box enclosing all Cα atoms.

  · 3Di is Foldseek's structural alphabet. Each residue is assigned one of twenty discrete states based on how its Cα sits relative to its spatial (not sequential) neighbors. Aligning 3Di strings finds structural homologs roughly as well as full 3D superposition, but orders of magnitude faster.

  · Solvent-accessible surface area (SASA) is the area in Å² traced out by the centre of a 1.4 Å probe sphere (a water molecule) rolled over the protein's van der Waals surface (Shrake–Rupley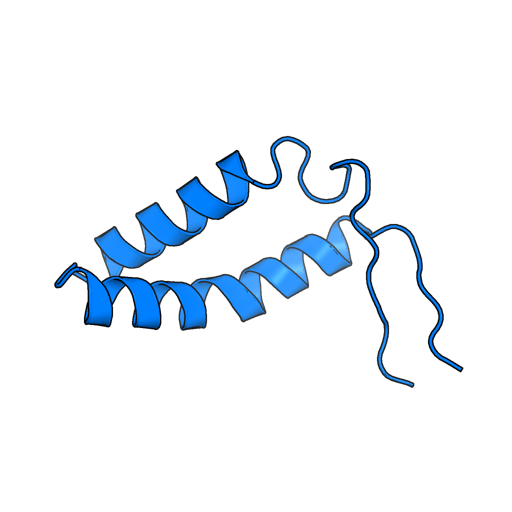 / Lee–Richards construction). Buried residues have near-zero SASA; fully exposed residues can exceed 200 Å². The total SASA scales roughly with the number of surface residues.

Ask how reliable the model is.

  · For AlphaFold models, the B-factor field carries pLDDT — the model's own estimate of local accuracy on a 0–100 scale. Regions with pLDDT<50 should be treated as essentially unmodeled; they often correspond to intrinsically disordered segments.

  · For experimental (PDB) structures, the B-factor (temperature factor) quantifies the positional spread of each atom in the crystal — a combination of thermal vibration and static disorder — in u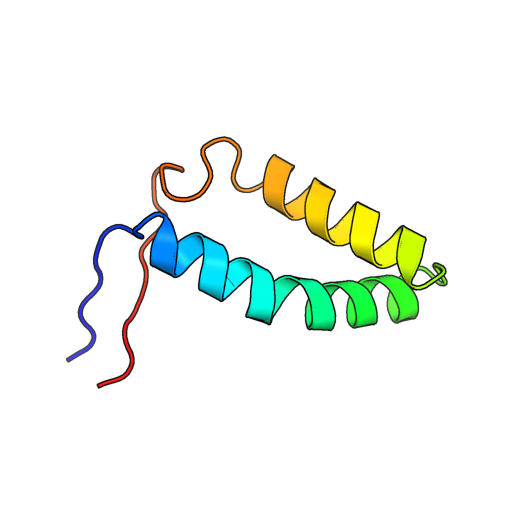nits of Å². High B-factors mark flexible loops or poorly resolved regions; low B-factors mark the rigid, well-ordered core.

  · Predicted Aligned Error (PAE) is an AlphaFold confidence matrix: entry (i, j) is the expected error in the position of residue j, in ångströms, when the prediction is superimposed on the true structure at residue i. Low PAE within a block of residues means that block is internally rigid and well-predicted; high PAE between two blocks means their relative placement is uncertain even if each block individually is confident.

Place it in context: what it resembles, what it is annotated as, and how it looks.

  · Structural nearest neighbors (via Foldseek easy-search vs the PDB). Reported per hit: target PDB id, E-value, and alignment TM-score. A TM-score above ~0.5 is the conventional threshold for 'same fold'.

  · Functional annotations link the protein to curated databases. InterPro entries identify conserved domains and families by matching the sequence against member-database signatures (Pfam, PROSITE, CDD, …). Gene Ontology (GO) terms describe molecular function, biological process, and cellular component in a controlled vocabulary. CATH places the structure in a hierarchical fold classification (Class/Architecture/Topology/Homologous-superfamily). The organism is the source species.

  · The contact map is a binary N×N matrix image: pixel (i, j) is dark where Cα_i and Cα_j are within 8 Å and |i−j|>4. Because the |i−j|>4 filter removes local helical contacts, off-diagonal stripes parallel to the main diagonal indicate parallel β-sheets; stripes perpendicular to it indicate antiparallel β-sheets. The Ramachandran plot scatters every residue's (φ, ψ) pair against the sterically allowed regions. The PAE heatmap renders the predicted-aligned-error matrix.

  · Six rendered views show the 3D structure from the faces of a cube — i.e. along ±x, ±y, ±z. Rendering representation is drawn randomly per protein from cartoon (secondary-structure ribbons), sticks (backbone bonds), or molecular surface; coloring is either N→C rainbow (blue at the N-terminus through red at the C-terminus) or one color per chain.